Protein AF-A0A7K2Q192-F1 (afdb_monomer_lite)

Sequence (123 aa):
MKDVLFALGSGQSKKLDLDPALRAPIATALADYSPDVHEMLAGLDSTYVTKASRDTPPWEAGGTHHLSVTADAFRKTLRAVAEDPQAYALLRMTETRTAAGRLAAVPADATGSELSLPPTKNA

Foldseek 3Di:
DLVVLCVQQVDPDLAGADDPVCLQVVLVVVLVQLVQLLCLVVVPDVVLVVQQDPPRDFDDDPNDTHHHHDNRSSVNSLVNSVVDVVSVVSNVVSNVVVVVVVVVPQDPPDDDCVPPDDDDPPD

Radius of gyration: 15.52 Å; chains: 1; bounding box: 44×34×38 Å

Structure (mmCIF, N/CA/C/O backbone):
data_AF-A0A7K2Q192-F1
#
_entry.id   AF-A0A7K2Q192-F1
#
loop_
_atom_site.group_PDB
_atom_site.id
_atom_site.type_symbol
_atom_site.label_atom_id
_atom_site.label_alt_id
_atom_site.label_comp_id
_atom_site.label_asym_id
_atom_site.label_entity_id
_atom_site.label_seq_id
_atom_site.pdbx_PDB_ins_code
_atom_site.Cartn_x
_atom_site.Cartn_y
_atom_site.Cartn_z
_atom_site.occupancy
_atom_site.B_iso_or_equiv
_atom_site.auth_seq_id
_atom_site.auth_comp_id
_atom_site.auth_asym_id
_atom_site.auth_atom_id
_atom_site.pdbx_PDB_model_num
ATOM 1 N N . MET A 1 1 ? 4.342 -12.031 -1.218 1.00 88.00 1 MET A N 1
ATOM 2 C CA . MET A 1 1 ? 4.482 -10.557 -1.260 1.00 88.00 1 MET A CA 1
ATOM 3 C C . MET A 1 1 ? 5.523 -10.036 -0.269 1.00 88.00 1 MET A C 1
ATOM 5 O O . MET A 1 1 ? 6.499 -9.446 -0.708 1.00 88.00 1 MET A O 1
ATOM 9 N N . LYS A 1 2 ? 5.375 -10.281 1.043 1.00 90.75 2 LYS A N 1
ATOM 10 C CA . LYS A 1 2 ? 6.310 -9.811 2.089 1.00 90.75 2 LYS A CA 1
ATOM 11 C C . LYS A 1 2 ? 7.796 -10.066 1.767 1.00 90.75 2 LYS A C 1
ATOM 13 O O . LYS A 1 2 ? 8.592 -9.134 1.827 1.00 90.75 2 LYS A O 1
ATOM 18 N N . ASP A 1 3 ? 8.154 -11.279 1.344 1.00 90.12 3 ASP A N 1
ATOM 19 C CA . ASP A 1 3 ? 9.545 -11.620 0.997 1.00 90.12 3 ASP A CA 1
ATOM 20 C C . ASP A 1 3 ? 10.098 -10.813 -0.179 1.00 90.12 3 ASP A C 1
ATOM 22 O O . ASP A 1 3 ? 11.264 -10.430 -0.165 1.00 90.12 3 ASP A O 1
ATOM 26 N N . VAL A 1 4 ? 9.255 -10.501 -1.171 1.00 89.06 4 VAL A N 1
ATOM 27 C CA . VAL A 1 4 ? 9.627 -9.655 -2.315 1.00 89.06 4 VAL A CA 1
ATOM 28 C C . VAL A 1 4 ? 9.973 -8.251 -1.823 1.00 89.06 4 VAL A C 1
ATOM 30 O O . VAL A 1 4 ? 11.031 -7.727 -2.157 1.00 89.06 4 VAL A O 1
ATOM 33 N N . LEU A 1 5 ? 9.133 -7.667 -0.964 1.00 89.06 5 LEU A N 1
ATOM 34 C CA . LEU A 1 5 ? 9.373 -6.340 -0.388 1.00 89.06 5 LEU A CA 1
ATOM 35 C C . LEU A 1 5 ? 10.658 -6.297 0.457 1.00 89.06 5 LEU A C 1
ATOM 37 O O . LEU A 1 5 ? 11.381 -5.303 0.423 1.00 89.06 5 LEU A O 1
ATOM 41 N N . PHE A 1 6 ? 10.988 -7.376 1.171 1.00 87.12 6 PHE A N 1
ATOM 42 C CA . PHE A 1 6 ? 12.265 -7.482 1.883 1.00 87.12 6 PHE A CA 1
ATOM 43 C C . PHE A 1 6 ? 13.459 -7.637 0.955 1.00 87.12 6 PHE A C 1
ATOM 45 O O . PHE A 1 6 ? 14.464 -6.959 1.156 1.00 87.12 6 PHE A O 1
ATOM 52 N N . ALA A 1 7 ? 13.365 -8.506 -0.050 1.00 85.62 7 ALA A N 1
ATOM 53 C CA . ALA A 1 7 ? 14.435 -8.692 -1.021 1.00 85.62 7 ALA A CA 1
ATOM 54 C C . ALA A 1 7 ? 14.787 -7.358 -1.695 1.00 85.62 7 ALA A C 1
ATOM 56 O O . ALA A 1 7 ? 15.959 -6.996 -1.763 1.00 85.62 7 ALA A O 1
ATOM 57 N N . LEU A 1 8 ? 13.769 -6.579 -2.066 1.00 84.25 8 LEU A N 1
ATOM 58 C CA . LEU A 1 8 ? 13.914 -5.241 -2.632 1.00 84.25 8 LEU A CA 1
ATOM 59 C C . LEU A 1 8 ? 14.444 -4.215 -1.613 1.00 84.25 8 LEU A C 1
ATOM 61 O O . LEU A 1 8 ? 15.352 -3.445 -1.906 1.00 84.25 8 LEU A O 1
ATOM 65 N N . GLY A 1 9 ? 13.899 -4.188 -0.396 1.00 73.44 9 GLY A N 1
ATOM 66 C CA . GLY A 1 9 ? 14.209 -3.160 0.603 1.00 73.44 9 GLY A CA 1
ATOM 67 C C . GLY A 1 9 ? 15.492 -3.372 1.417 1.00 73.44 9 GLY A C 1
ATOM 68 O O . GLY A 1 9 ? 15.957 -2.430 2.056 1.00 73.44 9 GLY A O 1
ATOM 69 N N . SER A 1 10 ? 16.064 -4.581 1.409 1.00 68.19 10 SER A N 1
ATOM 70 C CA . SER A 1 10 ? 17.209 -4.985 2.249 1.00 68.19 10 SER A CA 1
ATOM 71 C C . SER A 1 10 ? 18.566 -4.391 1.848 1.00 68.19 10 SER A C 1
ATOM 73 O O . SER A 1 10 ? 19.548 -4.537 2.580 1.00 68.19 10 SER A O 1
ATOM 75 N N . GLY A 1 11 ? 18.638 -3.696 0.710 1.00 65.69 11 GLY A N 1
ATOM 76 C CA . GLY A 1 11 ? 19.853 -3.029 0.253 1.00 65.69 11 GLY A CA 1
ATOM 77 C C . GLY A 1 11 ? 20.290 -1.878 1.171 1.00 65.69 11 GLY A C 1
ATOM 78 O O . GLY A 1 11 ? 19.479 -1.058 1.614 1.00 65.69 11 GLY A O 1
ATOM 79 N N . GLN A 1 12 ? 21.604 -1.774 1.404 1.00 59.69 12 GLN A N 1
ATOM 80 C CA . GLN A 1 12 ? 22.238 -0.662 2.136 1.00 59.69 12 GLN A CA 1
ATOM 81 C C . GLN A 1 12 ? 22.166 0.675 1.373 1.00 59.69 12 GLN A C 1
ATOM 83 O O . GLN A 1 12 ? 22.434 1.740 1.930 1.00 59.69 12 GLN A O 1
ATOM 88 N N . SER A 1 13 ? 21.807 0.647 0.088 1.00 69.75 13 SER A N 1
ATOM 89 C CA . SER A 1 13 ? 21.664 1.845 -0.728 1.00 69.75 13 SER A CA 1
ATOM 90 C C . SER A 1 13 ? 20.471 2.694 -0.271 1.00 69.75 13 SER A C 1
ATOM 92 O O . SER A 1 13 ? 19.389 2.201 0.055 1.00 69.75 13 SER A O 1
ATOM 94 N N . LYS A 1 14 ? 20.648 4.022 -0.278 1.00 69.81 14 LYS A N 1
ATOM 95 C CA . LYS A 1 14 ? 19.558 4.979 0.003 1.00 69.81 14 LYS A CA 1
ATOM 96 C C . LYS A 1 14 ? 18.437 4.913 -1.039 1.00 69.81 14 LYS A C 1
ATOM 98 O O . LYS A 1 14 ? 17.299 5.269 -0.735 1.00 69.81 14 LYS A O 1
ATOM 103 N N . LYS A 1 15 ? 18.776 4.474 -2.253 1.00 78.19 15 LYS A N 1
ATOM 104 C CA . LYS 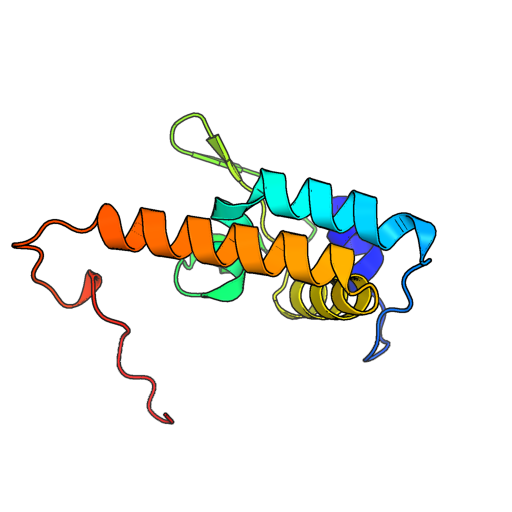A 1 15 ? 17.872 4.294 -3.384 1.00 78.19 15 LYS A CA 1
ATOM 105 C C . LYS A 1 15 ? 17.831 2.815 -3.764 1.00 78.19 15 LYS A C 1
ATOM 107 O O . LYS A 1 15 ? 18.881 2.185 -3.889 1.00 78.19 15 LYS A O 1
ATOM 112 N N . LEU A 1 16 ? 16.623 2.294 -3.935 1.00 86.38 16 LEU A N 1
ATOM 113 C CA . LEU A 1 16 ? 16.384 1.008 -4.572 1.00 86.38 16 LEU A CA 1
ATOM 114 C C . LEU A 1 16 ? 16.299 1.244 -6.080 1.00 86.38 16 LEU A C 1
ATOM 116 O O . LEU A 1 16 ? 15.484 2.056 -6.515 1.00 86.38 16 LEU A O 1
ATOM 120 N N . ASP A 1 17 ? 17.148 0.565 -6.846 1.00 87.12 17 ASP A N 1
ATOM 121 C CA . ASP A 1 17 ? 17.018 0.503 -8.299 1.00 87.12 17 ASP A CA 1
ATOM 122 C C . ASP A 1 17 ? 16.129 -0.691 -8.649 1.00 87.12 17 ASP A C 1
ATOM 124 O O . ASP A 1 17 ? 16.462 -1.836 -8.337 1.00 87.12 17 ASP A O 1
ATOM 128 N N . LEU A 1 18 ? 14.949 -0.406 -9.195 1.00 90.56 18 LEU A N 1
ATOM 129 C CA . LEU A 1 18 ? 13.941 -1.405 -9.527 1.00 90.56 18 LEU A CA 1
ATOM 130 C C . LEU A 1 18 ? 13.789 -1.459 -11.041 1.00 90.56 18 LEU A C 1
ATOM 132 O O . LEU A 1 18 ? 13.448 -0.442 -11.661 1.00 90.56 18 LEU A O 1
ATOM 136 N N . ASP A 1 19 ? 13.984 -2.659 -11.593 1.00 93.44 19 ASP A N 1
ATOM 137 C CA . ASP A 1 19 ? 13.767 -2.947 -13.009 1.00 93.44 19 ASP A CA 1
ATOM 138 C C . ASP A 1 19 ? 12.408 -2.369 -13.453 1.00 93.44 19 ASP A C 1
ATOM 140 O O . ASP A 1 19 ? 11.385 -2.670 -12.820 1.00 93.44 19 ASP A O 1
ATOM 144 N N . PRO A 1 20 ? 12.368 -1.529 -14.507 1.00 95.81 20 PRO A N 1
ATOM 145 C CA . PRO A 1 20 ? 11.129 -0.966 -15.029 1.00 95.81 20 PRO A CA 1
ATOM 146 C C . PRO A 1 20 ? 10.016 -1.997 -15.249 1.00 95.81 20 PRO A C 1
ATOM 148 O O . PRO A 1 20 ? 8.857 -1.699 -14.961 1.00 95.81 20 PRO A O 1
ATOM 151 N N . ALA A 1 21 ? 10.351 -3.222 -15.667 1.00 96.12 21 ALA A N 1
ATOM 152 C CA . ALA A 1 21 ? 9.381 -4.291 -15.901 1.00 96.12 21 ALA A CA 1
ATOM 153 C C . ALA A 1 21 ? 8.671 -4.770 -14.620 1.00 96.12 21 ALA A C 1
ATOM 155 O O . ALA A 1 21 ? 7.575 -5.326 -14.690 1.00 96.12 21 ALA A O 1
ATOM 156 N N . LEU A 1 22 ? 9.263 -4.546 -13.442 1.00 95.44 22 LEU A N 1
ATOM 157 C CA . LEU A 1 22 ? 8.703 -4.964 -12.154 1.00 95.44 22 LEU A CA 1
ATOM 158 C C . LEU A 1 22 ? 7.811 -3.901 -11.502 1.00 95.44 22 LEU A C 1
ATOM 160 O O . LEU A 1 22 ? 7.044 -4.228 -10.595 1.00 95.44 22 LEU A O 1
ATOM 164 N N . ARG A 1 23 ? 7.864 -2.643 -11.953 1.00 96.44 23 ARG A N 1
ATOM 165 C CA . ARG A 1 23 ? 7.157 -1.521 -11.307 1.00 96.44 23 ARG A CA 1
ATOM 166 C C . ARG A 1 23 ? 5.642 -1.701 -11.330 1.00 96.44 23 ARG A C 1
ATOM 168 O O . ARG A 1 23 ? 5.014 -1.648 -10.274 1.00 96.44 23 ARG A O 1
ATOM 175 N N . ALA A 1 24 ? 5.063 -1.968 -12.500 1.00 97.12 24 ALA A N 1
ATOM 176 C CA . ALA A 1 24 ? 3.619 -2.164 -12.638 1.00 97.12 24 ALA A CA 1
ATOM 177 C C . ALA A 1 24 ? 3.101 -3.423 -11.903 1.00 97.12 24 ALA A C 1
ATOM 179 O O . ALA A 1 24 ? 2.116 -3.302 -11.167 1.00 97.12 24 ALA A O 1
ATOM 180 N N . PRO A 1 25 ? 3.752 -4.603 -11.995 1.00 97.19 25 PRO A N 1
ATOM 181 C CA . PRO A 1 25 ? 3.365 -5.770 -11.199 1.00 97.19 25 PRO A CA 1
ATOM 182 C C . PRO A 1 25 ? 3.426 -5.534 -9.686 1.00 97.19 25 PRO A C 1
ATOM 184 O O . PRO A 1 25 ? 2.499 -5.907 -8.971 1.00 97.19 25 PRO A O 1
ATOM 187 N N . ILE A 1 26 ? 4.480 -4.879 -9.185 1.00 96.31 26 ILE A N 1
ATOM 188 C CA . ILE A 1 26 ? 4.605 -4.580 -7.751 1.00 96.31 26 ILE A CA 1
ATOM 189 C C . ILE A 1 26 ? 3.550 -3.563 -7.318 1.00 96.31 26 ILE A C 1
ATOM 191 O O . ILE A 1 26 ? 2.950 -3.742 -6.262 1.00 96.31 26 ILE A O 1
ATOM 195 N N . ALA A 1 27 ? 3.287 -2.527 -8.119 1.00 97.75 27 ALA A N 1
ATOM 196 C CA . ALA A 1 27 ? 2.224 -1.564 -7.839 1.00 97.75 27 ALA A CA 1
ATOM 197 C C . ALA A 1 27 ? 0.848 -2.234 -7.772 1.00 97.75 27 ALA A C 1
ATOM 199 O O . ALA A 1 27 ? 0.076 -1.946 -6.864 1.00 97.75 27 ALA A O 1
ATOM 200 N N . THR A 1 28 ? 0.567 -3.152 -8.698 1.00 97.62 28 THR A N 1
ATOM 201 C CA . THR A 1 28 ? -0.682 -3.925 -8.725 1.00 97.62 28 THR A CA 1
ATOM 202 C C . THR A 1 28 ? -0.813 -4.780 -7.475 1.00 97.62 28 THR A C 1
ATOM 204 O O . THR A 1 28 ? -1.797 -4.668 -6.755 1.00 97.62 28 THR A O 1
ATOM 207 N N . ALA A 1 29 ? 0.225 -5.549 -7.145 1.00 96.19 29 ALA A N 1
ATOM 208 C CA . ALA A 1 29 ? 0.208 -6.370 -5.947 1.00 96.19 29 ALA A CA 1
ATOM 209 C C . ALA A 1 29 ? 0.075 -5.515 -4.674 1.00 96.19 29 ALA A C 1
ATOM 211 O O . ALA A 1 29 ? -0.670 -5.874 -3.776 1.00 96.19 29 ALA A O 1
ATOM 212 N N . LEU A 1 30 ? 0.750 -4.365 -4.573 1.00 96.31 30 LEU A N 1
ATOM 213 C CA . LEU A 1 30 ? 0.589 -3.451 -3.435 1.00 96.31 30 LEU A CA 1
ATOM 214 C C . LEU A 1 30 ? -0.824 -2.853 -3.3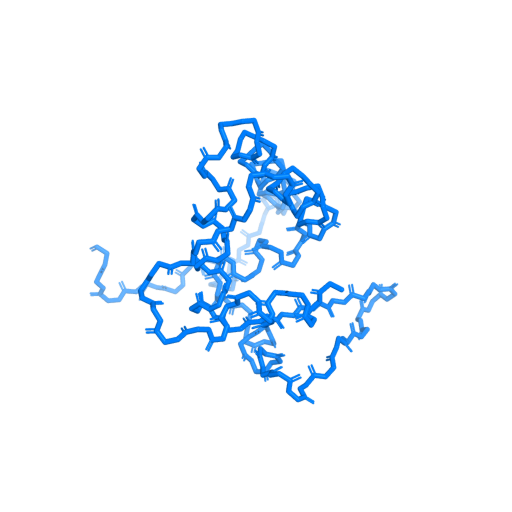59 1.00 96.31 30 LEU A C 1
ATOM 216 O O . LEU A 1 30 ? -1.329 -2.652 -2.259 1.00 96.31 30 LEU A O 1
ATOM 220 N N . ALA A 1 31 ? -1.465 -2.590 -4.499 1.00 97.06 31 ALA A N 1
ATOM 221 C CA . ALA A 1 31 ? -2.842 -2.116 -4.542 1.00 97.06 31 ALA A CA 1
ATOM 222 C C . ALA A 1 31 ? -3.833 -3.164 -4.002 1.00 97.06 31 ALA A C 1
ATOM 224 O O . ALA A 1 31 ? -4.780 -2.792 -3.313 1.00 97.06 31 ALA A O 1
ATOM 225 N N . ASP A 1 32 ? -3.585 -4.457 -4.223 1.00 95.62 32 ASP A N 1
ATOM 226 C CA . ASP A 1 32 ? -4.402 -5.538 -3.647 1.00 95.62 32 ASP A CA 1
ATOM 227 C C . ASP A 1 32 ? -4.263 -5.633 -2.114 1.00 95.62 32 ASP A C 1
ATOM 229 O O . ASP A 1 32 ? -5.183 -6.070 -1.427 1.00 95.62 32 ASP A O 1
ATOM 233 N N . TYR A 1 33 ? -3.139 -5.162 -1.563 1.00 94.81 33 TYR A N 1
ATOM 234 C CA . TYR A 1 33 ? -2.892 -5.031 -0.122 1.00 94.81 33 TYR A CA 1
ATOM 235 C C . TYR A 1 33 ? -3.173 -3.607 0.395 1.00 94.81 33 TYR A C 1
ATOM 237 O O . TYR A 1 33 ? -2.541 -3.161 1.353 1.00 94.81 33 TYR A O 1
ATOM 245 N N . SER A 1 34 ? -4.105 -2.862 -0.214 1.00 95.25 34 SER A N 1
ATOM 246 C CA . SER A 1 34 ? -4.348 -1.459 0.157 1.00 95.25 34 SER A CA 1
ATOM 247 C C . SER A 1 34 ? -4.635 -1.206 1.646 1.00 95.25 34 SER A C 1
ATOM 249 O O . SER A 1 34 ? -4.139 -0.198 2.155 1.00 95.25 34 SER A O 1
ATOM 251 N N . PRO A 1 35 ? -5.350 -2.081 2.389 1.00 94.25 35 PRO A N 1
ATOM 252 C CA . PRO A 1 35 ? -5.538 -1.881 3.824 1.00 94.25 35 PRO A CA 1
ATOM 253 C C . PRO A 1 35 ? -4.215 -1.925 4.594 1.00 94.25 35 PRO A C 1
ATOM 255 O O . PRO A 1 35 ? -3.995 -1.080 5.456 1.00 94.25 35 PRO A O 1
ATOM 258 N N . ASP A 1 36 ? -3.320 -2.849 4.244 1.00 95.88 36 ASP A N 1
ATOM 259 C CA . ASP A 1 36 ? -2.009 -2.994 4.881 1.00 95.88 36 ASP A CA 1
ATOM 260 C C . ASP A 1 36 ? -1.067 -1.853 4.478 1.00 95.88 36 ASP A C 1
ATOM 262 O O . ASP A 1 36 ? -0.304 -1.343 5.298 1.00 95.88 36 ASP A O 1
ATOM 266 N N . VAL A 1 37 ? -1.121 -1.427 3.210 1.00 95.56 37 VAL A N 1
ATOM 267 C CA . VAL A 1 37 ? -0.388 -0.255 2.705 1.00 95.56 37 VAL A CA 1
ATOM 268 C C . VAL A 1 37 ? -0.765 0.990 3.498 1.00 95.56 37 VAL A C 1
ATOM 270 O O . VAL A 1 37 ? 0.132 1.711 3.939 1.00 95.56 37 VAL A O 1
ATOM 273 N N . HIS A 1 38 ? -2.059 1.207 3.726 1.00 95.25 38 HIS A N 1
ATOM 274 C CA . HIS A 1 38 ? -2.556 2.324 4.517 1.00 95.25 38 HIS A CA 1
ATOM 275 C C . HIS A 1 38 ? -1.995 2.298 5.946 1.00 95.25 38 HIS A C 1
ATOM 277 O O . HIS A 1 38 ? -1.438 3.294 6.409 1.00 95.25 38 HIS A O 1
ATOM 283 N N . GLU A 1 39 ? -2.062 1.149 6.624 1.00 94.19 39 GLU A N 1
ATOM 284 C CA . GLU A 1 39 ? -1.537 1.005 7.989 1.00 94.19 39 GLU A CA 1
ATOM 285 C C . GLU A 1 39 ? -0.020 1.209 8.062 1.00 94.19 39 GLU A C 1
ATOM 287 O O . GLU A 1 39 ? 0.483 1.908 8.944 1.00 94.19 39 GLU A O 1
ATOM 292 N N . MET A 1 40 ? 0.732 0.665 7.100 1.00 94.06 40 MET A N 1
ATOM 293 C CA . MET A 1 40 ? 2.182 0.859 7.019 1.00 94.06 40 MET A CA 1
ATOM 294 C C . MET A 1 40 ? 2.577 2.313 6.715 1.00 94.06 40 MET A C 1
ATOM 296 O O . MET A 1 40 ? 3.630 2.763 7.176 1.00 94.06 40 MET A O 1
ATOM 300 N N . LEU A 1 41 ? 1.775 3.050 5.934 1.00 91.81 41 LEU A N 1
ATOM 301 C CA . LEU A 1 41 ? 1.988 4.479 5.674 1.00 91.81 41 LEU A CA 1
ATOM 302 C C . LEU A 1 41 ? 1.677 5.331 6.905 1.00 91.81 41 LEU A C 1
ATOM 304 O O . LEU A 1 41 ? 2.447 6.244 7.211 1.00 91.81 41 LEU A O 1
ATOM 308 N N . ALA A 1 42 ? 0.577 5.027 7.597 1.00 87.81 42 ALA A N 1
ATOM 309 C CA . ALA A 1 42 ? 0.138 5.748 8.7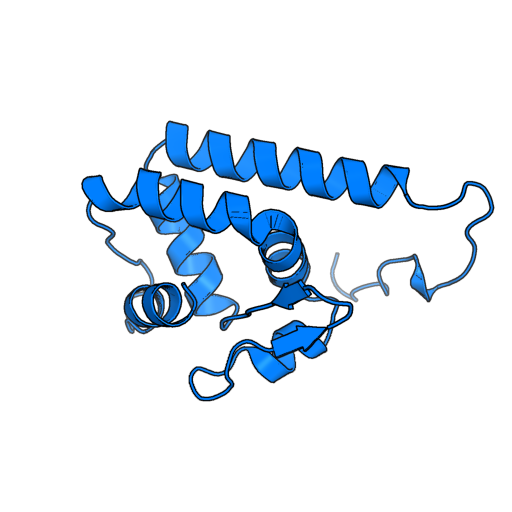84 1.00 87.81 42 ALA A CA 1
ATOM 310 C C . ALA A 1 42 ? 1.088 5.519 9.970 1.00 87.81 42 ALA A C 1
ATOM 312 O O . ALA A 1 42 ? 1.452 6.465 10.667 1.00 87.81 42 ALA A O 1
ATOM 313 N N . GLY A 1 43 ? 1.518 4.271 10.186 1.00 82.56 43 GLY A N 1
ATOM 314 C CA . GLY A 1 43 ? 2.399 3.896 11.294 1.00 82.56 43 GLY A CA 1
ATOM 315 C C . GLY A 1 43 ? 1.757 4.056 12.675 1.00 82.56 43 GLY A C 1
ATOM 316 O O . GLY A 1 43 ? 2.473 4.281 13.650 1.00 82.56 43 GLY A O 1
ATOM 317 N N . LEU A 1 44 ? 0.424 3.983 12.750 1.00 83.69 44 LEU A N 1
ATOM 318 C CA . LEU A 1 44 ? -0.350 4.198 13.978 1.00 83.69 44 LEU A CA 1
ATOM 319 C C . LEU A 1 44 ? -0.671 2.884 14.695 1.00 83.69 44 LEU A C 1
ATOM 321 O O . LEU A 1 44 ? -0.593 2.822 15.921 1.00 83.69 44 LEU A O 1
ATOM 325 N N . ASP A 1 45 ? -0.979 1.821 13.948 1.00 88.69 45 ASP A N 1
ATOM 326 C CA . ASP A 1 45 ? -1.181 0.497 14.529 1.00 88.69 45 ASP A CA 1
ATOM 327 C C . ASP A 1 45 ? 0.168 -0.158 14.871 1.00 88.69 45 ASP A C 1
ATOM 329 O O . ASP A 1 45 ? 0.960 -0.562 14.010 1.00 88.69 45 ASP A O 1
ATOM 333 N N . SER A 1 46 ? 0.418 -0.302 16.174 1.00 90.38 46 SER A N 1
ATOM 334 C CA . SER A 1 46 ? 1.616 -0.952 16.714 1.00 90.38 46 SER A CA 1
ATOM 335 C C . SER A 1 46 ? 1.808 -2.399 16.235 1.00 90.38 46 SER A C 1
ATOM 337 O O . SER A 1 46 ? 2.940 -2.889 16.197 1.00 90.38 46 SER A O 1
ATOM 339 N N . THR A 1 47 ? 0.745 -3.086 15.810 1.00 94.38 47 THR A N 1
ATOM 340 C CA . THR A 1 47 ? 0.805 -4.435 15.231 1.00 94.38 47 THR A CA 1
ATOM 341 C C . THR A 1 47 ? 1.642 -4.441 13.959 1.00 94.38 47 THR A C 1
ATOM 343 O O . THR A 1 47 ? 2.520 -5.291 13.795 1.00 94.38 47 THR A O 1
ATOM 346 N N . TYR A 1 48 ? 1.454 -3.445 13.090 1.00 94.06 48 TYR A N 1
ATOM 347 C CA . TYR A 1 48 ? 2.210 -3.329 11.845 1.00 94.06 48 TYR A CA 1
ATOM 348 C C . TYR A 1 48 ? 3.685 -3.045 12.104 1.00 94.06 48 TYR A C 1
ATOM 350 O O . TYR A 1 48 ? 4.529 -3.555 11.371 1.00 94.06 48 TYR A O 1
ATOM 358 N N . VAL A 1 49 ? 4.005 -2.317 13.178 1.00 91.31 49 VAL A N 1
ATOM 359 C CA . VAL A 1 49 ? 5.386 -2.045 13.604 1.00 91.31 49 VAL A CA 1
ATOM 360 C C . VAL A 1 49 ? 6.042 -3.293 14.196 1.00 91.31 49 VAL A C 1
ATOM 362 O O . VAL A 1 49 ? 7.150 -3.659 13.812 1.00 91.31 49 VAL A O 1
ATOM 365 N N . THR A 1 50 ? 5.362 -3.981 15.111 1.00 92.69 50 THR A N 1
ATOM 366 C CA . THR A 1 50 ? 5.908 -5.159 15.808 1.00 92.69 50 THR A CA 1
ATOM 367 C C . THR A 1 50 ? 6.033 -6.380 14.894 1.00 92.69 50 THR A C 1
ATOM 369 O O . THR A 1 50 ? 6.942 -7.193 15.069 1.00 92.69 50 THR A O 1
ATOM 372 N N . LYS A 1 51 ? 5.181 -6.493 13.867 1.00 95.06 51 LYS A N 1
ATOM 373 C CA . LYS A 1 51 ? 5.229 -7.571 12.865 1.00 95.06 51 LYS A CA 1
ATOM 374 C C . LYS A 1 51 ? 6.035 -7.228 11.607 1.00 95.06 51 LYS A C 1
ATOM 376 O O . LYS A 1 51 ? 6.147 -8.055 10.699 1.00 95.06 51 LYS A O 1
ATOM 381 N N . ALA A 1 52 ? 6.677 -6.058 11.587 1.00 93.25 52 ALA A N 1
ATOM 382 C CA . ALA A 1 52 ? 7.464 -5.573 10.458 1.00 93.25 52 ALA A CA 1
ATOM 383 C C . ALA A 1 52 ? 8.794 -6.304 10.253 1.00 93.25 52 ALA A C 1
ATOM 385 O O . ALA A 1 52 ? 9.473 -5.987 9.286 1.00 93.25 52 ALA A O 1
ATOM 386 N N . SER A 1 53 ? 9.211 -7.218 11.139 1.00 91.19 53 SER A N 1
ATOM 387 C CA . SER A 1 53 ? 10.463 -7.970 10.971 1.00 91.19 53 SER A CA 1
ATOM 388 C C . SER A 1 53 ? 10.373 -8.965 9.812 1.00 91.19 53 SER A C 1
ATOM 390 O O . SER A 1 53 ? 9.288 -9.450 9.481 1.00 91.19 53 SER A O 1
ATOM 392 N N . ARG A 1 54 ? 11.521 -9.294 9.208 1.00 89.25 54 ARG A N 1
ATOM 393 C CA . ARG A 1 54 ? 11.627 -10.322 8.161 1.00 89.25 54 ARG A CA 1
ATOM 394 C C . ARG A 1 54 ? 11.191 -11.689 8.678 1.00 89.25 54 ARG A C 1
ATOM 396 O O . ARG A 1 54 ? 10.479 -12.397 7.978 1.00 89.25 54 ARG A O 1
ATOM 403 N N . ASP A 1 55 ? 11.572 -12.002 9.912 1.00 90.62 55 ASP A N 1
ATOM 404 C CA . ASP A 1 55 ? 11.342 -13.313 10.525 1.00 90.62 55 ASP A CA 1
ATOM 405 C C . ASP A 1 55 ? 9.920 -13.468 11.086 1.00 90.62 55 ASP A C 1
ATOM 407 O O . ASP A 1 55 ? 9.527 -14.557 11.499 1.00 90.62 55 ASP A O 1
ATOM 411 N N . THR A 1 56 ? 9.125 -12.391 11.091 1.00 92.94 56 THR A N 1
ATOM 412 C CA . THR A 1 56 ? 7.726 -12.445 11.522 1.00 92.94 56 THR A CA 1
ATOM 413 C C . THR A 1 56 ? 6.829 -12.751 10.325 1.00 92.94 56 THR A C 1
ATOM 415 O O . THR A 1 56 ? 6.734 -11.908 9.430 1.00 92.94 56 THR A O 1
ATOM 418 N N . PRO A 1 57 ? 6.131 -13.899 10.281 1.00 92.88 57 PRO A N 1
ATOM 419 C CA . PRO A 1 57 ? 5.283 -14.241 9.145 1.00 92.88 57 PRO A CA 1
ATOM 420 C C . PRO A 1 57 ? 4.090 -13.275 9.005 1.00 92.88 57 PRO A C 1
ATOM 422 O O . PRO A 1 57 ? 3.731 -12.590 9.972 1.00 92.88 57 PRO A O 1
ATOM 425 N N . PRO A 1 58 ? 3.450 -13.221 7.819 1.00 95.00 58 PRO A N 1
ATOM 426 C CA . PRO A 1 58 ? 2.098 -12.682 7.685 1.00 95.00 58 PRO A CA 1
ATOM 427 C C . PRO A 1 58 ? 1.168 -13.284 8.745 1.00 95.00 58 PRO A C 1
ATOM 429 O O . PRO A 1 58 ? 1.360 -14.428 9.163 1.00 95.00 58 PRO A O 1
ATOM 432 N N . TRP A 1 59 ? 0.175 -12.521 9.189 1.00 95.94 59 TRP A N 1
ATOM 433 C CA . TRP A 1 59 ? -0.745 -12.957 10.237 1.00 95.94 59 TRP A CA 1
ATOM 434 C C . TRP A 1 59 ? -2.188 -12.893 9.764 1.00 95.94 59 TRP A C 1
ATOM 436 O O . TRP A 1 59 ? -2.520 -12.145 8.851 1.00 95.94 59 TRP A O 1
ATOM 446 N N . GLU A 1 60 ? -3.040 -13.687 10.396 1.00 95.75 60 GLU A N 1
ATOM 447 C CA . GLU A 1 60 ? -4.480 -13.652 10.180 1.00 95.75 60 GLU A CA 1
ATOM 448 C C . GLU A 1 60 ? -5.132 -12.820 11.290 1.00 95.75 60 GLU A C 1
ATOM 450 O O . GLU A 1 60 ? -4.737 -12.908 12.458 1.00 95.75 60 GLU A O 1
ATOM 455 N N . ALA A 1 61 ? -6.081 -11.969 10.911 1.00 93.50 61 ALA A N 1
ATOM 456 C CA . ALA A 1 61 ? -6.979 -11.288 11.827 1.00 93.50 61 ALA A CA 1
ATOM 457 C C . ALA A 1 61 ? -8.338 -11.062 11.148 1.00 93.50 61 ALA A C 1
ATOM 459 O O . ALA A 1 61 ? -8.420 -10.499 10.056 1.00 93.50 61 ALA A O 1
ATOM 460 N N . GLY A 1 62 ? -9.425 -11.475 11.805 1.00 88.75 62 GLY A N 1
ATOM 461 C CA . GLY A 1 62 ? -10.785 -11.203 11.327 1.00 88.75 62 GLY A CA 1
ATOM 462 C C . GLY A 1 62 ? -11.115 -11.824 9.961 1.00 88.75 62 GLY A C 1
ATOM 463 O O . GLY A 1 62 ? -11.845 -11.227 9.175 1.00 88.75 62 GLY A O 1
ATOM 464 N N . GLY A 1 63 ? -10.558 -12.993 9.652 1.00 92.00 63 GLY A N 1
ATOM 465 C CA . GLY A 1 63 ? -10.690 -13.698 8.376 1.00 92.00 63 GLY A CA 1
ATOM 466 C C . GLY A 1 63 ? -9.796 -13.159 7.256 1.00 92.00 63 GLY A C 1
ATOM 467 O O . GLY A 1 63 ? -9.849 -13.678 6.141 1.00 92.00 63 GLY A O 1
ATOM 468 N N . THR A 1 64 ? -8.978 -12.137 7.526 1.00 90.88 64 THR A N 1
ATOM 469 C CA . THR A 1 64 ? -8.115 -11.480 6.535 1.00 90.88 64 THR A CA 1
ATOM 470 C C . THR A 1 64 ? -6.648 -11.718 6.865 1.00 90.88 64 THR A C 1
ATOM 472 O O . THR A 1 64 ? -6.246 -11.734 8.027 1.00 90.88 64 THR A O 1
ATOM 475 N N . HIS A 1 65 ? -5.834 -11.927 5.831 1.00 93.69 65 HIS A N 1
ATOM 476 C CA . HIS A 1 65 ? -4.392 -12.080 5.988 1.00 93.69 65 HIS A CA 1
ATOM 477 C C . HIS A 1 65 ? -3.697 -10.743 5.767 1.00 93.69 65 HIS A C 1
ATOM 479 O O . HIS A 1 65 ? -3.874 -10.116 4.725 1.00 93.69 65 HIS A O 1
ATOM 485 N N . HIS A 1 66 ? -2.861 -10.373 6.726 1.00 95.94 66 HIS A N 1
ATOM 486 C CA . HIS A 1 66 ? -2.120 -9.128 6.762 1.00 95.94 66 HIS A CA 1
ATOM 487 C C . HIS A 1 66 ? -0.619 -9.377 6.684 1.00 95.94 66 HIS A C 1
ATOM 489 O O . HIS A 1 66 ? -0.095 -10.400 7.144 1.00 95.94 66 HIS A O 1
ATOM 495 N N . LEU A 1 67 ? 0.099 -8.405 6.143 1.00 95.69 67 LEU A N 1
ATOM 496 C CA . LEU A 1 67 ? 1.548 -8.360 6.164 1.00 95.69 67 LEU A CA 1
ATOM 497 C C . LEU A 1 67 ? 2.047 -6.960 6.497 1.00 95.69 67 LEU A C 1
ATOM 499 O O . LEU A 1 67 ? 1.411 -5.948 6.225 1.00 95.69 67 LEU A O 1
ATOM 503 N N . SER A 1 68 ? 3.257 -6.906 7.038 1.00 95.75 68 SER A N 1
ATOM 504 C CA . SER A 1 68 ? 3.988 -5.657 7.167 1.00 95.75 68 SER A CA 1
ATOM 505 C C . SER A 1 68 ? 5.475 -5.875 6.934 1.00 95.75 68 SER A C 1
ATOM 507 O O . SER A 1 68 ? 6.004 -6.982 7.086 1.00 95.75 68 SER A O 1
ATOM 509 N N . VAL A 1 69 ? 6.158 -4.813 6.526 1.00 94.75 69 VAL A N 1
ATOM 510 C CA . VAL A 1 69 ? 7.619 -4.755 6.419 1.00 94.75 69 VAL A CA 1
ATOM 511 C C . VAL A 1 69 ? 8.115 -3.495 7.113 1.00 94.75 69 VAL A C 1
ATOM 513 O O . VAL A 1 69 ? 7.327 -2.629 7.495 1.00 94.75 69 VAL A O 1
ATOM 516 N N . THR A 1 70 ? 9.427 -3.373 7.298 1.00 92.00 70 THR A N 1
ATOM 517 C CA . THR A 1 70 ? 9.996 -2.181 7.933 1.00 92.00 70 THR A CA 1
ATOM 518 C C . THR A 1 70 ? 9.683 -0.922 7.121 1.00 92.00 70 THR A C 1
ATOM 520 O O . THR A 1 70 ? 9.692 -0.938 5.888 1.00 92.00 70 THR A O 1
ATOM 523 N N . ALA A 1 71 ? 9.445 0.200 7.809 1.00 89.44 71 ALA A N 1
ATOM 524 C CA . ALA A 1 71 ? 9.107 1.467 7.156 1.00 89.44 71 ALA A CA 1
ATOM 525 C C . ALA A 1 71 ? 10.173 1.912 6.134 1.00 89.44 71 ALA A C 1
ATOM 527 O O . ALA A 1 71 ? 9.835 2.498 5.108 1.00 89.44 71 ALA A O 1
ATOM 528 N N . ASP A 1 72 ? 11.453 1.614 6.383 1.00 88.75 72 ASP A N 1
ATOM 529 C CA . ASP A 1 72 ? 12.536 1.896 5.434 1.00 88.75 72 ASP A CA 1
ATOM 530 C C . ASP A 1 72 ? 12.412 1.062 4.149 1.00 88.75 72 ASP A C 1
ATOM 532 O O . ASP A 1 72 ? 12.367 1.629 3.053 1.00 88.75 72 ASP A O 1
ATOM 536 N N . ALA A 1 73 ? 12.274 -0.265 4.273 1.00 90.25 73 ALA A N 1
ATOM 537 C CA . ALA A 1 73 ? 12.093 -1.164 3.133 1.00 90.25 73 ALA A CA 1
ATOM 538 C C . ALA A 1 73 ? 10.848 -0.787 2.318 1.00 90.25 73 ALA A C 1
ATOM 540 O O . ALA A 1 73 ? 10.892 -0.711 1.085 1.00 90.25 73 ALA A O 1
ATOM 541 N N . PHE A 1 74 ? 9.754 -0.472 3.013 1.00 93.00 74 PHE A N 1
ATOM 542 C CA . PHE A 1 74 ? 8.506 -0.066 2.388 1.00 93.00 74 PHE A CA 1
ATOM 543 C C . PHE A 1 74 ? 8.649 1.247 1.609 1.00 93.00 74 PHE A C 1
ATOM 545 O O . PHE A 1 74 ? 8.354 1.300 0.415 1.00 93.00 74 PHE A O 1
ATOM 552 N N . ARG A 1 75 ? 9.189 2.302 2.235 1.00 91.50 75 ARG A N 1
ATOM 553 C CA . ARG A 1 75 ? 9.372 3.620 1.598 1.00 91.50 75 ARG A CA 1
ATOM 554 C C . ARG A 1 75 ? 10.372 3.586 0.443 1.00 91.50 75 ARG A C 1
ATOM 556 O O . ARG A 1 75 ? 10.204 4.320 -0.530 1.00 91.50 75 ARG A O 1
ATOM 563 N N . LYS A 1 76 ? 11.431 2.773 0.525 1.00 92.19 76 LYS A N 1
ATOM 564 C CA . LYS A 1 76 ? 12.349 2.538 -0.605 1.00 92.19 76 LYS A CA 1
ATOM 565 C C . LYS A 1 76 ? 11.615 1.891 -1.779 1.00 92.19 76 LYS A C 1
ATOM 567 O O . LYS A 1 76 ? 11.745 2.383 -2.897 1.00 92.19 76 LYS A O 1
ATOM 572 N N . THR A 1 77 ? 10.799 0.873 -1.509 1.00 93.12 77 THR A N 1
ATOM 573 C CA . THR A 1 77 ? 10.004 0.187 -2.537 1.00 93.12 77 THR A CA 1
ATOM 574 C C . THR A 1 77 ? 8.998 1.125 -3.196 1.00 93.12 77 THR A C 1
ATOM 576 O O . THR A 1 77 ? 8.996 1.242 -4.417 1.00 93.12 77 THR A O 1
ATOM 579 N N . LEU A 1 78 ? 8.210 1.869 -2.410 1.00 94.25 78 LEU A N 1
ATOM 580 C CA . LEU A 1 78 ? 7.234 2.823 -2.947 1.00 94.25 78 LEU A CA 1
ATOM 581 C C . LEU A 1 78 ? 7.886 3.888 -3.835 1.00 94.25 78 LEU A C 1
ATOM 583 O O . LEU A 1 78 ? 7.365 4.191 -4.904 1.00 94.25 78 LEU A O 1
ATOM 587 N N . ARG A 1 79 ? 9.042 4.431 -3.429 1.00 93.81 79 ARG A N 1
ATOM 588 C CA . ARG A 1 79 ? 9.774 5.417 -4.239 1.00 93.81 79 ARG A CA 1
ATOM 589 C C . ARG A 1 79 ? 10.281 4.834 -5.555 1.00 93.81 79 ARG A C 1
ATOM 591 O O . ARG A 1 79 ? 10.190 5.516 -6.566 1.00 93.81 79 ARG A O 1
ATOM 598 N N . ALA A 1 80 ? 10.794 3.604 -5.545 1.00 94.94 80 ALA A N 1
ATOM 599 C CA . ALA A 1 80 ? 11.292 2.950 -6.754 1.00 94.94 80 ALA A CA 1
ATOM 600 C C . ALA A 1 80 ? 10.157 2.604 -7.732 1.00 94.94 80 ALA A C 1
ATOM 602 O O . ALA A 1 80 ? 10.288 2.803 -8.936 1.00 94.94 80 ALA A O 1
ATOM 603 N N . VAL A 1 81 ? 9.013 2.146 -7.214 1.00 95.88 81 VAL A N 1
ATOM 604 C CA . VAL A 1 81 ? 7.800 1.906 -8.011 1.00 95.88 81 VAL A CA 1
ATOM 605 C C . VAL A 1 81 ? 7.273 3.209 -8.615 1.00 95.88 81 VAL A C 1
ATOM 607 O O . VAL A 1 81 ? 6.907 3.238 -9.787 1.00 95.88 81 VAL A O 1
ATOM 610 N N . ALA A 1 82 ? 7.291 4.299 -7.844 1.00 96.38 82 ALA A N 1
ATOM 611 C CA . ALA A 1 82 ? 6.794 5.605 -8.268 1.00 96.38 82 ALA A CA 1
ATOM 612 C C . ALA A 1 82 ? 7.624 6.287 -9.372 1.00 96.38 82 ALA A C 1
ATOM 614 O O . ALA A 1 82 ? 7.214 7.331 -9.874 1.00 96.38 82 ALA A O 1
ATOM 615 N N . GLU A 1 83 ? 8.768 5.721 -9.770 1.00 96.44 83 GLU A N 1
ATOM 616 C CA . GLU A 1 83 ? 9.494 6.182 -10.957 1.00 96.44 83 GLU A CA 1
ATOM 617 C C . GLU A 1 83 ? 8.731 5.909 -12.264 1.00 96.44 83 GLU A C 1
ATOM 619 O O . GLU A 1 83 ? 9.013 6.549 -13.274 1.00 96.44 83 GLU A O 1
ATOM 624 N N . ASP A 1 84 ? 7.776 4.973 -12.264 1.00 97.94 84 ASP A N 1
ATOM 625 C CA . ASP A 1 84 ? 6.779 4.838 -13.328 1.00 97.94 84 ASP A CA 1
ATOM 626 C C . ASP A 1 84 ? 5.521 5.661 -12.965 1.00 97.94 84 ASP A C 1
ATOM 628 O O . ASP A 1 84 ? 4.860 5.365 -11.961 1.00 97.94 84 ASP A O 1
ATOM 632 N N . PRO A 1 85 ? 5.147 6.680 -13.766 1.00 98.19 85 PRO A N 1
ATOM 633 C CA . PRO A 1 85 ? 3.983 7.521 -13.491 1.00 98.19 85 PRO A CA 1
ATOM 634 C C . PRO A 1 85 ? 2.653 6.761 -13.389 1.00 98.19 85 PRO A C 1
ATOM 636 O O . PRO A 1 85 ? 1.794 7.149 -12.597 1.00 98.19 85 PRO A O 1
ATOM 639 N N . GLN A 1 86 ? 2.465 5.689 -14.165 1.00 98.25 86 GLN A N 1
ATOM 640 C CA . GLN A 1 86 ? 1.238 4.885 -14.134 1.00 98.25 86 GLN A CA 1
ATOM 641 C C . GLN A 1 86 ? 1.181 4.030 -12.868 1.00 98.25 86 GLN A C 1
ATOM 643 O O . GLN A 1 86 ? 0.145 3.960 -12.206 1.00 98.25 86 GLN A O 1
ATOM 648 N N . ALA A 1 87 ? 2.317 3.446 -12.481 1.00 98.25 87 ALA A N 1
ATOM 649 C CA . ALA A 1 87 ? 2.446 2.711 -11.228 1.00 98.25 87 ALA A CA 1
ATOM 650 C C . ALA A 1 87 ? 2.200 3.621 -10.009 1.00 98.25 87 ALA A C 1
ATOM 652 O O . ALA A 1 87 ? 1.468 3.251 -9.088 1.00 98.25 87 ALA A O 1
ATOM 653 N N . TYR A 1 88 ? 2.742 4.846 -10.028 1.00 97.94 88 TYR A N 1
ATOM 654 C CA . TYR A 1 88 ? 2.443 5.863 -9.018 1.00 97.94 88 TYR A CA 1
ATOM 655 C C . TYR A 1 88 ? 0.950 6.206 -8.971 1.00 97.94 88 TYR A C 1
ATOM 657 O O . TYR A 1 88 ? 0.362 6.224 -7.888 1.00 97.94 88 TYR A O 1
ATOM 665 N N . ALA A 1 89 ? 0.329 6.471 -10.126 1.00 98.38 89 ALA A N 1
ATOM 666 C CA . ALA A 1 89 ? -1.083 6.830 -10.202 1.00 98.38 89 ALA A CA 1
ATOM 667 C C . ALA A 1 89 ? -1.979 5.724 -9.627 1.00 98.38 89 ALA A C 1
ATOM 669 O O . ALA A 1 89 ? -2.866 6.021 -8.826 1.00 98.38 89 ALA A O 1
ATOM 670 N N . LEU A 1 90 ? -1.697 4.456 -9.951 1.00 98.38 90 LEU A N 1
ATOM 671 C CA . LEU A 1 90 ? -2.409 3.301 -9.402 1.00 98.38 90 LEU A CA 1
ATOM 672 C C . LEU A 1 90 ? -2.359 3.277 -7.869 1.00 98.38 90 LEU A C 1
ATOM 674 O O . LEU A 1 90 ? -3.405 3.198 -7.219 1.00 98.38 90 LEU A O 1
ATOM 678 N N . LEU A 1 91 ? -1.163 3.392 -7.286 1.00 97.75 91 LEU A N 1
ATOM 679 C CA . LEU A 1 91 ? -0.996 3.389 -5.831 1.00 97.75 91 LEU A CA 1
ATOM 680 C C . LEU A 1 91 ? -1.666 4.599 -5.182 1.00 97.75 91 LEU A C 1
ATOM 682 O O . LEU A 1 91 ? -2.388 4.455 -4.198 1.00 97.75 91 LEU A O 1
ATOM 686 N N . ARG A 1 92 ? -1.489 5.792 -5.758 1.00 97.44 92 ARG A N 1
ATOM 687 C CA . ARG A 1 92 ? -2.081 7.029 -5.242 1.00 97.44 92 ARG A CA 1
ATOM 688 C C . ARG A 1 92 ? -3.606 6.975 -5.249 1.00 97.44 92 ARG A C 1
ATOM 690 O O . ARG A 1 92 ? -4.230 7.381 -4.268 1.00 97.44 92 ARG A O 1
ATOM 697 N N . MET A 1 93 ? -4.211 6.493 -6.333 1.00 98.19 93 MET A N 1
ATOM 698 C CA . MET A 1 93 ? -5.664 6.345 -6.438 1.00 98.19 93 MET A CA 1
ATOM 699 C C . MET A 1 93 ? -6.194 5.293 -5.463 1.00 98.19 93 MET A C 1
ATOM 701 O O . MET A 1 93 ? -7.216 5.521 -4.818 1.00 98.19 93 MET A O 1
ATOM 705 N N . THR A 1 94 ? -5.489 4.171 -5.328 1.00 97.88 94 THR A N 1
ATOM 706 C CA . THR A 1 94 ? -5.867 3.086 -4.416 1.00 97.88 94 THR A CA 1
ATOM 707 C C . THR A 1 94 ? -5.808 3.530 -2.955 1.00 97.88 94 THR A C 1
ATOM 709 O O . THR A 1 94 ? -6.762 3.312 -2.207 1.00 97.88 94 THR A O 1
ATOM 712 N N . GLU A 1 95 ? -4.744 4.231 -2.563 1.00 96.81 95 GLU A N 1
ATOM 713 C CA . GLU A 1 95 ? -4.610 4.799 -1.220 1.00 96.81 95 GLU A CA 1
ATOM 714 C C . GLU A 1 95 ? -5.681 5.863 -0.957 1.00 96.81 95 GLU A C 1
ATOM 716 O O . GLU A 1 95 ? -6.351 5.830 0.070 1.00 96.81 95 GLU A O 1
ATOM 721 N N . THR A 1 96 ? -5.932 6.753 -1.923 1.00 97.19 96 THR A N 1
ATOM 722 C CA . THR A 1 96 ? -6.986 7.777 -1.803 1.00 97.19 96 THR A CA 1
ATOM 723 C C . THR A 1 96 ? -8.359 7.139 -1.589 1.00 97.19 96 THR A C 1
ATOM 725 O O . THR A 1 96 ? -9.119 7.582 -0.730 1.00 97.19 96 THR A O 1
ATOM 728 N N . ARG A 1 97 ? -8.681 6.075 -2.336 1.00 97.50 97 ARG A N 1
ATOM 729 C CA . ARG A 1 97 ? -9.934 5.327 -2.164 1.00 97.50 97 ARG A CA 1
ATOM 730 C C . ARG A 1 97 ? -10.003 4.645 -0.798 1.00 97.50 97 ARG A C 1
ATOM 732 O O . ARG A 1 97 ? -11.051 4.690 -0.164 1.00 97.50 97 ARG A O 1
ATOM 739 N N . THR A 1 98 ? -8.906 4.037 -0.351 1.00 95.75 98 THR A N 1
ATOM 740 C CA . THR A 1 98 ? -8.832 3.346 0.946 1.00 95.75 98 THR A CA 1
ATOM 741 C C . THR A 1 98 ? -9.031 4.326 2.100 1.00 95.75 98 THR A C 1
ATOM 743 O O . THR A 1 98 ? -9.882 4.097 2.959 1.00 95.75 98 THR A O 1
ATOM 746 N N . ALA A 1 99 ? -8.328 5.461 2.077 1.00 92.88 99 ALA A N 1
ATOM 747 C CA . ALA A 1 99 ? -8.474 6.522 3.065 1.00 92.88 99 ALA A CA 1
ATOM 748 C C . ALA A 1 99 ? -9.891 7.117 3.067 1.00 92.88 99 ALA A C 1
ATOM 750 O O . ALA A 1 99 ? -10.485 7.280 4.131 1.00 92.88 99 ALA A O 1
ATOM 751 N N . ALA A 1 100 ? -10.470 7.381 1.890 1.00 94.31 100 ALA A N 1
ATOM 752 C CA . ALA A 1 100 ? -11.842 7.872 1.781 1.00 94.31 100 ALA A CA 1
ATOM 753 C C . ALA A 1 100 ? -12.863 6.866 2.336 1.00 94.31 100 ALA A C 1
ATOM 755 O O . ALA A 1 100 ? -13.780 7.263 3.048 1.00 94.31 100 ALA A O 1
ATOM 756 N N . GLY A 1 101 ? -12.690 5.570 2.053 1.00 93.38 101 GLY A N 1
ATOM 757 C CA . GLY A 1 101 ? -13.546 4.511 2.589 1.00 93.38 101 GLY A CA 1
ATOM 758 C C . GLY A 1 101 ? -13.470 4.408 4.112 1.00 93.38 101 GLY A C 1
ATOM 759 O O . GLY A 1 101 ? -14.503 4.331 4.770 1.00 93.38 101 GLY A O 1
ATOM 760 N N . ARG A 1 102 ? -12.260 4.480 4.682 1.00 89.44 102 ARG A N 1
ATOM 761 C CA . ARG A 1 102 ? -12.057 4.497 6.139 1.00 89.44 102 ARG A CA 1
ATOM 762 C C . ARG A 1 102 ? -12.678 5.726 6.789 1.00 89.44 102 ARG A C 1
ATOM 764 O O . ARG A 1 102 ? -13.364 5.585 7.791 1.00 89.44 102 ARG A O 1
ATOM 771 N N . LEU A 1 103 ? -12.496 6.904 6.192 1.00 88.12 103 LEU A N 1
ATOM 772 C CA . LEU A 1 103 ? -13.110 8.138 6.677 1.00 88.12 103 LEU A CA 1
ATOM 773 C C . LEU A 1 103 ? -14.643 8.067 6.621 1.00 88.12 103 LEU A C 1
ATOM 775 O O . LEU A 1 103 ? -15.304 8.457 7.574 1.00 88.12 103 LEU A O 1
ATOM 779 N N . ALA A 1 104 ? -15.210 7.534 5.537 1.00 91.88 104 ALA A N 1
ATOM 780 C CA . ALA A 1 104 ? -16.655 7.369 5.389 1.00 91.88 104 ALA A CA 1
ATOM 781 C C . ALA A 1 104 ? -17.255 6.331 6.355 1.00 91.88 104 ALA A C 1
ATOM 783 O O . ALA A 1 104 ? -18.447 6.392 6.645 1.00 91.88 104 ALA A O 1
ATOM 784 N N . ALA A 1 105 ? -16.450 5.383 6.845 1.00 89.19 105 ALA A N 1
ATOM 785 C CA . ALA A 1 105 ? -16.866 4.401 7.842 1.00 89.19 105 ALA A CA 1
ATOM 786 C C . ALA A 1 105 ? -16.879 4.957 9.279 1.00 89.19 105 ALA A C 1
ATOM 788 O O . ALA A 1 105 ? -17.397 4.289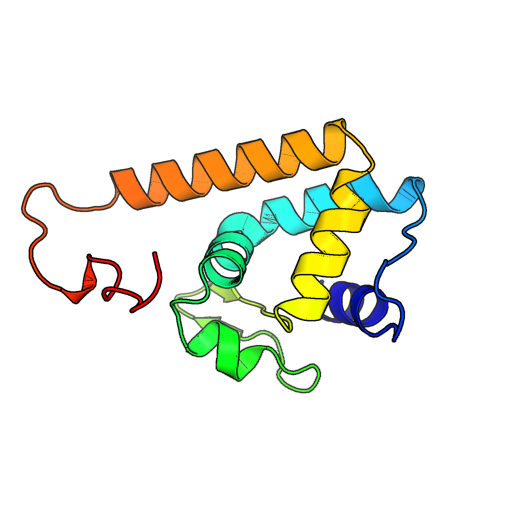 10.174 1.00 89.19 105 ALA A O 1
ATOM 789 N N . VAL A 1 106 ? -16.326 6.154 9.517 1.00 86.00 106 VAL A N 1
ATOM 790 C CA . VAL A 1 106 ? -16.373 6.807 10.831 1.00 86.00 106 VAL A CA 1
ATOM 791 C C . VAL A 1 106 ? -17.812 7.264 11.121 1.00 86.00 106 VAL A C 1
ATOM 793 O O . VAL A 1 106 ? -18.379 8.012 10.321 1.00 86.00 106 VAL A O 1
ATOM 796 N N . PRO A 1 107 ? -18.423 6.849 12.249 1.00 86.50 107 PRO A N 1
ATOM 797 C CA . PRO A 1 107 ? -19.758 7.306 12.637 1.00 86.50 107 PRO A CA 1
ATOM 798 C C . PRO A 1 107 ? -19.838 8.831 12.815 1.00 86.50 107 PRO A C 1
ATOM 800 O O . PRO A 1 107 ? -18.876 9.476 13.225 1.00 86.50 107 PRO A O 1
ATOM 803 N N . ALA A 1 108 ? -21.000 9.427 12.545 1.00 84.31 108 ALA A N 1
ATOM 804 C CA . ALA A 1 108 ? -21.180 10.881 12.655 1.00 84.31 108 ALA A CA 1
ATOM 805 C C . ALA A 1 108 ? -21.083 11.402 14.102 1.00 84.31 108 ALA A C 1
ATOM 807 O O . ALA A 1 108 ? -20.757 12.564 14.328 1.00 84.31 108 ALA A O 1
ATOM 808 N N . ASP A 1 109 ? -21.381 10.542 15.071 1.00 85.62 109 ASP A N 1
ATOM 809 C CA . ASP A 1 109 ? -21.318 10.791 16.509 1.00 85.62 109 ASP A CA 1
ATOM 810 C C . ASP A 1 109 ? -20.016 10.276 17.137 1.00 85.62 109 ASP A C 1
ATOM 812 O O . ASP A 1 109 ? -19.893 10.219 18.363 1.00 85.62 109 ASP A O 1
ATOM 816 N N . ALA A 1 110 ? -19.042 9.890 16.311 1.00 80.75 110 ALA A N 1
ATOM 817 C CA . ALA A 1 110 ? -17.793 9.349 16.797 1.00 80.75 110 ALA A CA 1
ATOM 818 C C . ALA A 1 110 ? -17.044 10.415 17.617 1.00 80.75 110 ALA A C 1
ATOM 820 O O . ALA A 1 110 ? -16.710 11.501 17.140 1.00 80.75 110 ALA A O 1
ATOM 821 N N . THR A 1 111 ? -16.809 10.098 18.888 1.00 77.44 111 THR A N 1
ATOM 822 C CA . THR A 1 111 ? -16.107 10.932 19.868 1.00 77.44 111 THR A CA 1
ATOM 823 C C . THR A 1 111 ? -14.970 10.119 20.483 1.00 77.44 111 THR A C 1
ATOM 825 O O . THR A 1 111 ? -14.984 8.893 20.409 1.00 77.44 111 THR A O 1
ATOM 828 N N . GLY A 1 112 ? -13.978 10.786 21.076 1.00 67.75 112 GLY A N 1
ATOM 829 C CA . GLY A 1 112 ? -12.858 10.118 21.750 1.00 67.75 112 GLY A CA 1
ATOM 830 C C . GLY A 1 112 ? -11.500 10.391 21.106 1.00 67.75 112 GLY A C 1
ATOM 831 O O . GLY A 1 112 ? -11.381 10.645 19.906 1.00 67.75 112 GLY A O 1
ATOM 832 N N . SER A 1 113 ? -10.453 10.376 21.931 1.00 65.50 113 SER A N 1
ATOM 833 C CA . SER A 1 113 ? -9.071 10.628 21.500 1.00 65.50 113 SER A CA 1
ATOM 834 C C . SER A 1 113 ? -8.516 9.531 20.596 1.00 65.50 113 SER A C 1
ATOM 836 O O . SER A 1 113 ? -7.637 9.806 19.793 1.00 65.50 113 SER A O 1
ATOM 838 N N . GLU A 1 114 ? -9.045 8.314 20.700 1.00 59.47 114 GLU A N 1
ATOM 839 C CA . GLU A 1 114 ? -8.720 7.152 19.867 1.00 59.47 114 GLU A CA 1
ATOM 840 C C . GLU A 1 114 ? -9.022 7.343 18.372 1.00 59.47 114 GLU A C 1
ATOM 842 O O . GLU A 1 114 ? -8.461 6.635 17.541 1.00 59.47 114 GLU A O 1
ATOM 847 N N . LEU A 1 115 ? -9.863 8.320 18.020 1.00 61.72 115 LEU A N 1
ATOM 848 C CA . LEU A 1 115 ? -10.182 8.696 16.638 1.00 61.72 115 LEU A CA 1
ATOM 849 C C . LEU A 1 115 ? -9.436 9.954 16.173 1.00 61.72 115 LEU A C 1
ATOM 851 O O . LEU A 1 115 ? -9.644 10.434 15.059 1.00 61.72 115 LEU A O 1
ATOM 855 N N . SER A 1 116 ? -8.576 10.504 17.030 1.00 62.38 116 SER A N 1
ATOM 856 C CA . SER A 1 116 ? -7.731 11.654 16.741 1.00 62.38 116 SER A CA 1
ATOM 857 C C . SER A 1 116 ? -6.272 11.215 16.683 1.00 62.38 116 SER A C 1
ATOM 859 O O . SER A 1 116 ? -5.835 10.344 17.435 1.00 62.38 116 SER A O 1
ATOM 861 N N . LEU A 1 117 ? -5.481 11.838 15.808 1.00 59.19 117 LEU A N 1
ATOM 862 C CA . LEU A 1 117 ? -4.035 11.652 15.858 1.00 59.19 117 LEU A CA 1
ATOM 863 C C . LEU A 1 117 ? -3.529 12.223 17.190 1.00 59.19 117 LEU A C 1
ATOM 865 O O . LEU A 1 117 ? -3.801 13.394 17.480 1.00 59.19 117 LEU A O 1
ATOM 869 N N . PRO A 1 118 ? -2.789 11.451 18.009 1.00 55.47 118 PRO A N 1
ATOM 870 C CA . PRO A 1 118 ? -2.151 12.022 19.180 1.00 55.47 118 PRO A CA 1
ATOM 871 C C . PRO A 1 118 ? -1.239 13.161 18.703 1.00 55.47 118 PRO A C 1
ATOM 873 O O . PRO A 1 118 ? -0.505 12.975 17.727 1.00 55.47 118 PRO A O 1
ATOM 876 N N . PRO A 1 119 ? -1.284 14.346 19.336 1.00 50.41 119 PRO A N 1
ATOM 877 C CA . PRO A 1 119 ? -0.491 15.480 18.895 1.00 50.41 119 PRO A CA 1
ATOM 878 C C . PRO A 1 119 ? 0.990 15.099 18.898 1.00 50.41 119 PRO A C 1
ATOM 880 O O . PRO A 1 119 ? 1.608 14.898 19.945 1.00 50.41 119 PRO A O 1
ATOM 883 N N . THR A 1 120 ? 1.577 14.984 17.709 1.00 53.88 120 THR A N 1
ATOM 884 C CA . THR A 1 120 ? 3.019 14.830 17.567 1.00 53.88 120 THR A CA 1
ATOM 885 C C . THR A 1 120 ? 3.651 16.176 17.876 1.00 53.88 120 THR A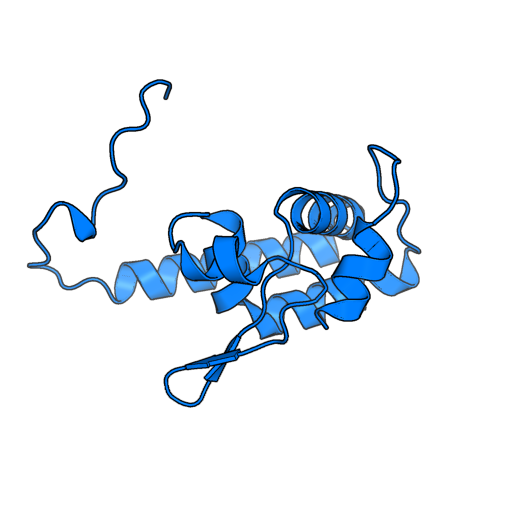 C 1
ATOM 887 O O . THR A 1 120 ? 3.295 17.179 17.267 1.00 53.88 120 THR A O 1
ATOM 890 N N . LYS A 1 121 ? 4.602 16.204 18.813 1.00 44.50 121 LYS A N 1
ATOM 891 C CA . LYS A 1 121 ? 5.210 17.422 19.381 1.00 44.50 121 LYS A CA 1
ATOM 892 C C . LYS A 1 121 ? 5.885 18.370 18.360 1.00 44.50 121 LYS A C 1
ATOM 894 O O . LYS A 1 121 ? 6.368 19.411 18.775 1.00 44.50 121 LYS A O 1
ATOM 899 N N . ASN A 1 122 ? 5.928 18.019 17.070 1.00 39.69 122 ASN A N 1
ATOM 900 C CA . ASN A 1 122 ? 6.641 18.728 16.002 1.00 39.69 122 ASN A CA 1
ATOM 901 C C . ASN A 1 122 ? 5.876 18.689 14.652 1.00 39.69 122 ASN A C 1
ATOM 903 O O . ASN A 1 122 ? 6.430 18.205 13.663 1.00 39.69 122 ASN A O 1
ATOM 907 N N . ALA A 1 123 ? 4.612 19.121 14.616 1.00 38.72 123 ALA A N 1
ATOM 908 C CA . ALA A 1 123 ? 3.942 19.487 13.359 1.00 38.72 123 ALA A CA 1
ATOM 909 C C . ALA A 1 123 ? 4.165 20.975 13.060 1.00 38.72 123 ALA A C 1
ATOM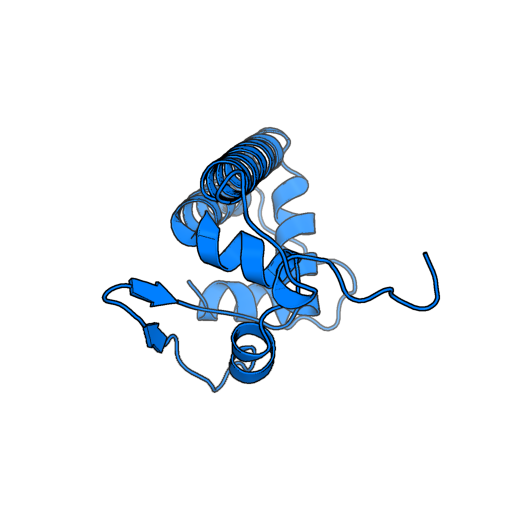 911 O O . ALA A 1 123 ? 4.133 21.763 14.034 1.00 38.72 123 ALA A O 1
#

Secondary structure (DSSP, 8-state):
-HHHHHHHHT-SSSS----HHHHHHHHHHHHHTHHHHHHHHH---HHHHHT-STTS--EEETTEEE----HHHHHHHHHHHTTSHHHHHHHHHHHHHHHHHHHHTS-TT--SGGGS----TT-

pLDDT: mean 87.78, std 13.14, range [38.72, 98.38]